Protein AF-A0A959UXT3-F1 (afdb_monomer_lite)

pLDDT: mean 89.82, std 4.75, range [76.88, 96.44]

Secondary structure (DSSP, 8-state):
-EE-PPPTT--HHHHHHHS-HHHHHHHHHHHPEEHHHHHHHHHHHTTTT-HHHHHHHHHHHHHHHHT---HHHHHHHHHHHHHHHT--GGG-

Structure (mmCIF, N/CA/C/O backbone):
data_AF-A0A959UXT3-F1
#
_entry.id   AF-A0A959UXT3-F1
#
loop_
_atom_site.group_PDB
_atom_site.id
_atom_site.type_symbol
_atom_site.label_atom_id
_atom_site.label_alt_id
_atom_site.label_comp_id
_atom_site.label_asym_id
_atom_site.label_entity_id
_atom_site.label_seq_id
_atom_site.pdbx_PDB_ins_code
_atom_site.Cartn_x
_atom_site.Cartn_y
_atom_site.Cartn_z
_atom_site.occupancy
_atom_site.B_iso_or_equiv
_atom_site.auth_seq_id
_atom_site.auth_comp_id
_atom_site.auth_asym_id
_atom_site.auth_atom_id
_atom_site.pdbx_PDB_model_num
ATOM 1 N N . VAL A 1 1 ? 5.240 -8.285 -0.287 1.00 83.50 1 VAL A N 1
ATOM 2 C CA . VAL A 1 1 ? 5.003 -8.230 -1.754 1.00 83.50 1 VAL A CA 1
ATOM 3 C C . VAL A 1 1 ? 5.286 -6.811 -2.206 1.00 83.50 1 VAL A C 1
ATOM 5 O O . VAL A 1 1 ? 4.965 -5.902 -1.450 1.00 83.50 1 VAL A O 1
ATOM 8 N N . LYS A 1 2 ? 5.912 -6.612 -3.370 1.00 88.50 2 LYS A N 1
ATOM 9 C CA . LYS A 1 2 ? 6.201 -5.274 -3.899 1.00 88.50 2 LYS A CA 1
ATOM 10 C C . LYS A 1 2 ? 5.489 -5.040 -5.229 1.00 88.50 2 LYS A C 1
ATOM 12 O O . LYS A 1 2 ? 5.263 -5.998 -5.963 1.00 88.50 2 LYS A O 1
ATOM 17 N N . VAL A 1 3 ? 5.161 -3.786 -5.513 1.00 92.00 3 VAL A N 1
ATOM 18 C CA . VAL A 1 3 ? 4.484 -3.338 -6.735 1.00 92.00 3 VAL A CA 1
ATOM 19 C C . VAL A 1 3 ? 5.298 -2.241 -7.399 1.00 92.00 3 VAL A C 1
ATOM 21 O O . VAL A 1 3 ? 5.893 -1.405 -6.722 1.00 92.00 3 VAL A O 1
ATOM 24 N N . VAL A 1 4 ? 5.308 -2.250 -8.727 1.00 92.75 4 VAL A N 1
ATOM 25 C CA . VAL A 1 4 ? 5.904 -1.211 -9.567 1.00 92.75 4 VAL A CA 1
ATOM 26 C C . VAL A 1 4 ? 4.812 -0.664 -10.475 1.00 92.75 4 VAL A C 1
ATOM 28 O O . VAL A 1 4 ? 4.036 -1.435 -11.039 1.00 92.75 4 VAL A O 1
ATOM 31 N N . LEU A 1 5 ? 4.763 0.659 -10.606 1.00 91.12 5 LEU A N 1
ATOM 32 C CA . LEU A 1 5 ? 3.958 1.331 -11.618 1.00 91.12 5 LEU A CA 1
ATOM 33 C C . LEU A 1 5 ? 4.867 1.690 -12.784 1.00 91.12 5 LEU A C 1
ATOM 35 O O . LEU A 1 5 ? 5.886 2.355 -12.594 1.00 91.12 5 LEU A O 1
ATOM 39 N N . PHE A 1 6 ? 4.495 1.244 -13.977 1.00 92.69 6 PHE A N 1
ATOM 40 C CA . PHE A 1 6 ? 5.173 1.660 -15.194 1.00 92.69 6 PHE A CA 1
ATOM 41 C C . PHE A 1 6 ? 4.724 3.071 -15.600 1.00 92.69 6 PHE A C 1
ATOM 43 O O . PHE A 1 6 ? 3.637 3.503 -15.203 1.00 92.69 6 PHE A O 1
ATOM 50 N N . PRO A 1 7 ? 5.558 3.809 -16.355 1.00 91.50 7 PRO A N 1
ATOM 51 C CA . PRO A 1 7 ? 5.159 5.085 -16.932 1.00 91.50 7 PRO A CA 1
ATOM 52 C C . PRO A 1 7 ? 3.880 4.961 -17.765 1.00 91.50 7 PRO A C 1
ATOM 54 O O . PRO A 1 7 ? 3.570 3.900 -18.301 1.00 91.50 7 PRO A O 1
ATOM 57 N N . 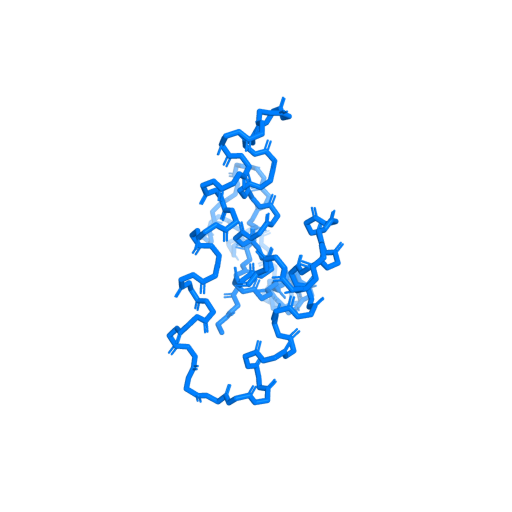GLU A 1 8 ? 3.148 6.063 -17.898 1.00 90.69 8 GLU A N 1
ATOM 58 C CA . GLU A 1 8 ? 1.926 6.082 -18.697 1.00 90.69 8 GLU A CA 1
ATOM 59 C C . GLU A 1 8 ? 2.205 5.645 -20.144 1.00 90.69 8 GLU A C 1
ATOM 61 O O . GLU A 1 8 ? 3.144 6.120 -20.784 1.00 90.69 8 GLU A O 1
ATOM 66 N N . GLY A 1 9 ? 1.389 4.716 -20.648 1.00 91.69 9 GLY A N 1
ATOM 67 C CA . GLY A 1 9 ? 1.541 4.145 -21.987 1.00 91.69 9 GLY A CA 1
ATOM 68 C C . GLY A 1 9 ? 2.586 3.031 -22.107 1.00 91.69 9 GLY A C 1
ATOM 69 O O . GLY A 1 9 ? 2.709 2.458 -23.187 1.00 91.69 9 GLY A O 1
ATOM 70 N N . GLU A 1 10 ? 3.299 2.694 -21.030 1.00 93.31 10 GLU A N 1
ATOM 71 C CA . GLU A 1 10 ? 4.224 1.560 -20.980 1.00 93.31 10 GLU A CA 1
ATOM 72 C C . GLU A 1 10 ? 3.603 0.390 -20.206 1.00 93.31 10 GLU A C 1
ATOM 74 O O . GLU A 1 10 ? 3.018 0.562 -19.134 1.00 93.31 10 GLU A O 1
ATOM 79 N N . ASP A 1 11 ? 3.766 -0.819 -20.732 1.00 94.75 11 ASP A N 1
ATOM 80 C CA . ASP A 1 11 ? 3.496 -2.066 -20.025 1.00 94.75 11 ASP A CA 1
ATOM 81 C C . ASP A 1 11 ? 4.825 -2.793 -19.713 1.00 94.75 11 ASP A C 1
ATOM 83 O O . ASP A 1 11 ? 5.898 -2.342 -20.131 1.00 94.75 11 ASP A O 1
ATOM 87 N N . PRO A 1 12 ? 4.816 -3.907 -18.955 1.00 93.75 12 PRO A N 1
ATOM 88 C CA . PRO A 1 12 ? 6.053 -4.613 -18.630 1.00 93.75 12 PRO A CA 1
ATOM 89 C C . PRO A 1 12 ? 6.854 -5.072 -19.860 1.00 93.75 12 PRO A C 1
ATOM 91 O O . PRO A 1 12 ? 8.079 -5.151 -19.787 1.00 93.75 12 PRO A O 1
ATOM 94 N N . ASP A 1 13 ? 6.186 -5.388 -20.973 1.00 94.88 13 ASP A N 1
ATOM 95 C CA . ASP A 1 13 ? 6.817 -5.901 -22.192 1.00 94.88 13 ASP A CA 1
ATOM 96 C C . ASP A 1 13 ? 7.393 -4.754 -23.037 1.00 94.88 13 ASP A C 1
ATOM 98 O O . ASP A 1 13 ? 8.560 -4.806 -23.432 1.00 94.88 13 ASP A O 1
ATOM 102 N N . SER A 1 14 ? 6.637 -3.676 -23.258 1.00 95.81 14 SER A N 1
ATOM 103 C CA . SER A 1 14 ? 7.098 -2.481 -23.973 1.00 95.81 14 SER A CA 1
ATOM 104 C C . SER A 1 14 ? 8.248 -1.795 -23.237 1.00 95.81 14 SER A C 1
ATOM 106 O O . SER A 1 14 ? 9.252 -1.426 -23.860 1.00 95.81 14 SER A O 1
ATOM 108 N N . PHE A 1 15 ? 8.166 -1.725 -21.905 1.00 95.38 15 PHE A N 1
ATOM 109 C CA . PHE A 1 15 ? 9.206 -1.135 -21.074 1.00 95.38 15 PHE A CA 1
ATOM 110 C C . PHE A 1 15 ? 10.496 -1.959 -21.119 1.00 95.38 15 PHE A C 1
ATOM 112 O O . PHE A 1 15 ? 11.586 -1.398 -21.232 1.00 95.38 15 PHE A O 1
ATOM 119 N N . ALA A 1 16 ? 10.385 -3.292 -21.072 1.00 95.44 16 ALA A N 1
ATOM 120 C CA . ALA A 1 16 ? 11.542 -4.181 -21.123 1.00 95.44 16 ALA A CA 1
ATOM 121 C C . ALA A 1 16 ? 12.192 -4.245 -22.513 1.00 95.44 16 ALA A C 1
ATOM 123 O O . ALA A 1 16 ? 13.407 -4.393 -22.614 1.00 95.44 16 ALA A O 1
ATOM 124 N N . ARG A 1 17 ? 11.411 -4.123 -23.593 1.00 95.06 17 ARG A N 1
ATOM 125 C CA . ARG A 1 17 ? 11.934 -4.145 -24.972 1.00 95.06 17 ARG A CA 1
ATOM 126 C C . ARG A 1 17 ? 12.633 -2.855 -25.380 1.00 95.06 17 ARG A C 1
ATOM 128 O O . ARG A 1 17 ? 13.516 -2.894 -26.232 1.00 95.06 17 ARG A O 1
ATOM 135 N N . SER A 1 18 ? 12.222 -1.721 -24.817 1.00 93.00 18 SER A N 1
ATOM 136 C CA . SER A 1 18 ? 12.750 -0.399 -25.175 1.00 93.00 18 SER A CA 1
ATOM 137 C C . SER A 1 18 ? 14.040 -0.022 -24.437 1.00 93.00 18 SER A C 1
ATOM 139 O O . SER A 1 18 ? 14.670 0.971 -24.801 1.00 93.00 18 SER A O 1
ATOM 141 N N . ARG A 1 19 ? 14.452 -0.798 -23.422 1.00 93.44 19 ARG A N 1
ATOM 142 C CA . ARG A 1 19 ? 15.547 -0.455 -22.500 1.00 93.44 19 ARG A CA 1
ATOM 143 C C . ARG A 1 19 ? 16.531 -1.611 -22.289 1.00 93.44 19 ARG A C 1
ATOM 145 O O . ARG A 1 19 ? 16.144 -2.775 -22.366 1.00 93.44 19 ARG A O 1
ATOM 152 N N . PRO A 1 20 ? 17.810 -1.330 -21.981 1.00 96.31 20 PRO A N 1
ATOM 153 C CA . PRO A 1 20 ? 18.762 -2.357 -21.566 1.00 96.31 20 PRO A CA 1
ATOM 154 C C . PRO A 1 20 ? 18.318 -3.063 -20.279 1.00 96.31 20 PRO A C 1
ATOM 156 O O . PRO A 1 20 ? 17.755 -2.437 -19.379 1.00 96.31 20 PRO A O 1
ATOM 159 N N . SER A 1 21 ? 18.665 -4.344 -20.130 1.00 94.75 21 SER A N 1
ATOM 160 C CA . SER A 1 21 ? 18.293 -5.141 -18.949 1.00 94.75 21 SER A CA 1
ATOM 161 C C . SER A 1 21 ? 18.740 -4.507 -17.628 1.00 94.75 21 SER A C 1
ATOM 163 O O . SER A 1 21 ? 17.985 -4.502 -16.663 1.00 94.75 21 SER A O 1
ATOM 165 N N . SER A 1 22 ? 19.931 -3.902 -17.595 1.00 96.44 22 SER A N 1
ATOM 166 C CA . SER A 1 22 ? 20.450 -3.210 -16.411 1.00 96.44 22 SER A CA 1
ATOM 167 C C . SER A 1 22 ? 19.595 -2.011 -15.993 1.00 96.44 22 SER A C 1
ATOM 169 O O . SER A 1 22 ? 19.471 -1.737 -14.802 1.00 96.44 22 SER A O 1
ATOM 171 N N . GLU A 1 23 ? 19.004 -1.296 -16.956 1.00 95.38 23 GLU A N 1
ATOM 172 C CA . GLU A 1 23 ? 18.115 -0.162 -16.684 1.00 95.38 23 GLU A CA 1
ATOM 173 C C . GLU A 1 23 ? 16.771 -0.652 -16.144 1.00 95.38 23 GLU A C 1
ATOM 175 O O . GLU A 1 23 ? 16.266 -0.108 -15.166 1.00 95.38 23 GLU A O 1
ATOM 180 N N . VAL A 1 24 ? 16.232 -1.731 -16.716 1.00 95.00 24 VAL A N 1
ATOM 181 C CA . VAL A 1 24 ? 14.996 -2.360 -16.231 1.00 95.00 24 VAL A CA 1
ATOM 182 C C . VAL A 1 24 ? 15.176 -2.873 -14.802 1.00 95.00 24 VAL A C 1
ATOM 184 O O . VAL A 1 24 ? 14.342 -2.612 -13.938 1.00 95.00 24 VAL A O 1
ATOM 187 N N . GLU A 1 25 ? 16.286 -3.553 -14.510 1.00 95.06 25 GLU A N 1
ATOM 188 C CA . GLU A 1 25 ? 16.594 -4.032 -13.160 1.00 95.06 25 GLU A CA 1
ATOM 189 C C . GLU A 1 25 ? 16.766 -2.893 -12.151 1.00 95.06 25 GLU A C 1
ATOM 191 O O . GLU A 1 25 ? 16.322 -3.014 -11.007 1.00 95.06 25 GLU A O 1
ATOM 196 N N . ALA A 1 26 ? 17.423 -1.798 -12.544 1.00 96.12 26 ALA A N 1
ATOM 197 C CA . ALA A 1 26 ? 17.540 -0.610 -11.705 1.00 96.12 26 ALA A CA 1
ATOM 198 C C . ALA A 1 26 ? 16.160 0.006 -11.443 1.00 96.12 26 ALA A C 1
ATOM 200 O O . ALA A 1 26 ? 15.788 0.202 -10.289 1.00 96.12 26 ALA A O 1
ATOM 201 N N . PHE A 1 27 ? 15.353 0.188 -12.490 1.00 94.88 27 PHE A N 1
ATOM 202 C CA . PHE A 1 27 ? 14.000 0.722 -12.379 1.00 94.88 27 PHE A CA 1
ATOM 203 C C . PHE A 1 27 ? 13.133 -0.102 -11.424 1.00 94.88 27 PHE A C 1
ATOM 205 O O . PHE A 1 27 ? 12.550 0.451 -10.493 1.00 94.88 27 PHE A O 1
ATOM 212 N N . LEU A 1 28 ? 13.084 -1.427 -11.595 1.00 93.56 28 LEU A N 1
ATOM 213 C CA . LEU A 1 28 ? 12.301 -2.305 -10.724 1.00 93.56 28 LEU A CA 1
ATOM 214 C C . LEU A 1 28 ? 12.781 -2.240 -9.270 1.00 93.56 28 LEU A C 1
ATOM 216 O O . LEU A 1 28 ? 11.967 -2.271 -8.354 1.00 93.56 28 LEU A O 1
ATOM 220 N N . ARG A 1 29 ? 14.092 -2.147 -9.034 1.00 92.94 29 ARG A N 1
ATOM 221 C CA . ARG A 1 29 ? 14.660 -2.072 -7.681 1.00 92.94 29 ARG A CA 1
ATOM 222 C C . ARG A 1 29 ? 14.321 -0.756 -6.989 1.00 92.94 29 ARG A C 1
ATOM 224 O O . ARG A 1 29 ? 13.948 -0.776 -5.817 1.00 92.94 29 ARG A O 1
ATOM 231 N N . ASP A 1 30 ? 14.447 0.346 -7.719 1.00 93.62 30 ASP A N 1
ATOM 232 C CA . ASP A 1 30 ? 14.393 1.699 -7.169 1.00 93.62 30 ASP A CA 1
ATOM 233 C C . ASP A 1 30 ? 12.956 2.218 -7.048 1.00 93.62 30 ASP A C 1
ATOM 235 O O . ASP A 1 30 ? 12.664 3.043 -6.185 1.00 93.62 30 ASP A O 1
ATOM 239 N N . THR A 1 31 ? 12.039 1.710 -7.877 1.00 91.75 31 THR A N 1
ATOM 240 C CA . THR A 1 31 ? 10.633 2.150 -7.895 1.00 91.75 31 THR A CA 1
ATOM 241 C C . THR A 1 31 ? 9.668 1.173 -7.231 1.00 91.75 31 THR A C 1
ATOM 243 O O . THR A 1 31 ? 8.514 1.529 -6.993 1.00 91.75 31 THR A O 1
ATOM 246 N N . ALA A 1 32 ? 10.111 -0.045 -6.896 1.00 92.06 32 ALA A N 1
ATOM 247 C CA . ALA A 1 32 ? 9.260 -1.023 -6.231 1.00 92.06 32 ALA A CA 1
ATOM 248 C C . ALA A 1 32 ? 8.836 -0.554 -4.836 1.00 92.06 32 ALA A C 1
ATOM 250 O O . ALA A 1 32 ? 9.641 -0.459 -3.905 1.00 92.06 32 ALA A O 1
ATOM 251 N N . LYS A 1 33 ? 7.531 -0.355 -4.676 1.00 88.81 33 LYS A N 1
ATOM 252 C CA . LYS A 1 33 ? 6.879 0.028 -3.425 1.00 88.81 33 LYS A CA 1
ATOM 253 C C . LYS A 1 33 ? 6.284 -1.181 -2.720 1.00 88.81 33 LYS A C 1
ATOM 255 O O . LYS A 1 33 ? 5.983 -2.1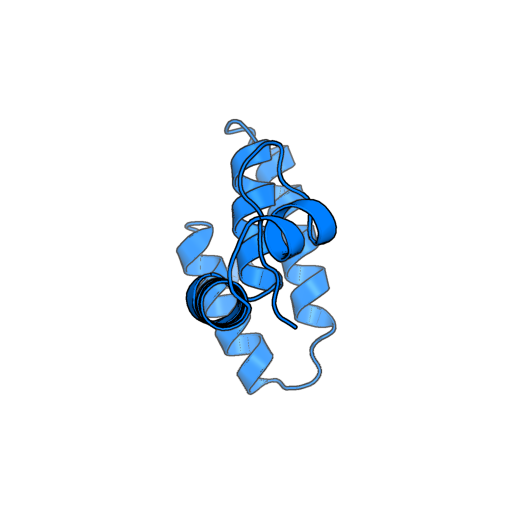99 -3.340 1.00 88.81 33 LYS A O 1
ATOM 260 N N . ASP A 1 34 ? 6.094 -1.067 -1.413 1.00 90.44 34 ASP A N 1
ATOM 261 C CA . ASP A 1 34 ? 5.303 -2.043 -0.669 1.00 90.44 34 ASP A CA 1
ATOM 262 C C . ASP A 1 34 ? 3.824 -1.984 -1.093 1.00 90.44 34 ASP A C 1
ATOM 264 O O . ASP A 1 34 ? 3.279 -0.903 -1.322 1.00 90.44 34 ASP A O 1
ATOM 268 N N . PHE A 1 35 ? 3.178 -3.147 -1.208 1.00 87.31 35 PHE A N 1
ATOM 269 C CA . PHE A 1 35 ? 1.792 -3.244 -1.668 1.00 87.31 35 PHE A CA 1
ATOM 270 C C . PHE A 1 35 ? 0.794 -2.499 -0.772 1.00 87.31 35 PHE A C 1
ATOM 272 O O . PHE A 1 35 ? -0.110 -1.851 -1.294 1.00 87.31 35 PHE A O 1
ATOM 279 N N . LEU A 1 36 ? 0.941 -2.573 0.556 1.00 87.75 36 LEU A N 1
ATOM 280 C CA . LEU A 1 36 ? 0.003 -1.921 1.474 1.00 87.75 36 LEU A CA 1
ATOM 281 C C . LEU A 1 36 ? 0.125 -0.402 1.398 1.00 87.75 36 LEU A C 1
ATOM 283 O O . LEU A 1 36 ? -0.884 0.298 1.386 1.00 87.75 36 LEU A O 1
ATOM 287 N N . VAL A 1 37 ? 1.356 0.093 1.271 1.00 84.69 37 VAL A N 1
ATOM 288 C CA . VAL A 1 37 ? 1.632 1.520 1.063 1.00 84.69 37 VAL A CA 1
ATOM 289 C C . VAL A 1 37 ? 1.027 1.993 -0.253 1.00 84.69 37 VAL A C 1
ATOM 291 O O . VAL A 1 37 ? 0.319 2.993 -0.275 1.00 84.69 37 VAL A O 1
ATOM 294 N N . PHE A 1 38 ? 1.243 1.243 -1.336 1.00 88.75 38 PHE A N 1
ATOM 295 C CA . PHE A 1 38 ? 0.662 1.554 -2.638 1.00 88.75 38 PHE A CA 1
ATOM 296 C C . PHE A 1 38 ? -0.875 1.574 -2.598 1.00 88.75 38 PHE A C 1
ATOM 298 O O . PHE A 1 38 ? -1.491 2.515 -3.090 1.00 88.75 38 PHE A O 1
ATOM 305 N N . LYS A 1 39 ? -1.501 0.574 -1.963 1.00 87.19 39 LYS A N 1
ATOM 306 C CA . LYS A 1 39 ? -2.959 0.515 -1.795 1.00 87.19 39 LYS A CA 1
ATOM 307 C C . LYS A 1 39 ? -3.482 1.719 -1.004 1.00 87.19 39 LYS A C 1
ATOM 309 O O . LYS A 1 39 ? -4.508 2.279 -1.375 1.00 87.19 39 LYS A O 1
ATOM 314 N N . ALA A 1 40 ? -2.779 2.123 0.054 1.00 85.44 40 ALA A N 1
ATOM 315 C CA . ALA A 1 40 ? -3.142 3.293 0.846 1.00 85.44 40 ALA A CA 1
ATOM 316 C C . ALA A 1 40 ? -3.056 4.598 0.040 1.00 85.44 40 ALA A C 1
ATOM 318 O O . ALA A 1 40 ? -3.983 5.402 0.093 1.00 85.44 40 ALA A O 1
ATOM 319 N N . GLU A 1 41 ? -1.983 4.790 -0.733 1.00 85.50 41 GLU A N 1
ATOM 320 C CA . GLU A 1 41 ? -1.819 5.951 -1.618 1.00 85.50 41 GLU A CA 1
ATOM 321 C C . GLU A 1 41 ? -2.943 6.024 -2.662 1.00 85.50 41 GLU A C 1
ATOM 323 O O . GLU A 1 41 ? -3.584 7.066 -2.797 1.00 85.50 41 GLU A O 1
ATOM 328 N N . LEU A 1 42 ? -3.217 4.908 -3.347 1.00 84.75 42 LEU A N 1
ATOM 329 C CA . LEU A 1 42 ? -4.227 4.829 -4.403 1.00 84.75 42 LEU A CA 1
ATOM 330 C C . LEU A 1 42 ? -5.631 5.135 -3.868 1.00 84.75 42 LEU A C 1
ATOM 332 O O . LEU A 1 42 ? -6.334 5.992 -4.395 1.00 84.75 42 LEU A O 1
ATOM 336 N N . LEU A 1 43 ? -6.024 4.475 -2.776 1.00 82.69 43 LEU A N 1
ATOM 337 C CA . LEU A 1 43 ? -7.366 4.637 -2.229 1.00 82.69 43 LEU A CA 1
ATOM 338 C C . LEU A 1 43 ? -7.611 6.043 -1.678 1.00 82.69 43 LEU A C 1
ATOM 340 O O . LEU A 1 43 ? -8.734 6.520 -1.750 1.00 82.69 43 LEU A O 1
ATOM 344 N N . VAL A 1 44 ? -6.595 6.729 -1.145 1.00 78.19 44 VAL A N 1
ATOM 345 C CA . VAL A 1 44 ? -6.760 8.124 -0.708 1.00 78.19 44 VAL A CA 1
ATOM 346 C C . VAL A 1 44 ? -6.936 9.062 -1.892 1.00 78.19 44 VAL A C 1
ATOM 348 O O . VAL A 1 44 ? -7.781 9.956 -1.818 1.00 78.19 44 VAL A O 1
ATOM 351 N N . GLN A 1 45 ? -6.173 8.866 -2.970 1.00 82.12 45 GLN A N 1
ATOM 352 C CA . GLN A 1 45 ? -6.294 9.686 -4.178 1.00 82.12 45 GLN A CA 1
ATOM 353 C C . GLN A 1 45 ? -7.711 9.623 -4.767 1.00 82.12 45 GLN A C 1
ATOM 355 O O . GLN A 1 45 ? -8.252 10.661 -5.141 1.00 82.12 45 GLN A O 1
ATOM 360 N N . ASP A 1 46 ? -8.347 8.451 -4.730 1.00 76.88 46 ASP A N 1
ATOM 361 C CA . ASP A 1 46 ? -9.685 8.220 -5.294 1.00 76.88 46 ASP A CA 1
ATOM 362 C C . ASP A 1 46 ? -10.851 8.729 -4.419 1.00 76.88 46 ASP A C 1
ATOM 364 O O . ASP A 1 46 ? -12.017 8.621 -4.807 1.00 76.88 46 ASP A O 1
ATOM 368 N N . THR A 1 47 ? -10.581 9.271 -3.223 1.00 80.75 47 THR A N 1
ATOM 369 C CA . THR A 1 47 ? -11.648 9.674 -2.283 1.00 80.75 47 THR A CA 1
ATOM 370 C C . THR A 1 47 ? -12.164 11.096 -2.477 1.00 80.75 47 THR A C 1
ATOM 372 O O . THR A 1 47 ? -13.198 11.421 -1.905 1.00 80.75 47 THR A O 1
ATOM 375 N N . GLU A 1 48 ? -11.481 11.949 -3.253 1.00 79.44 48 GLU A N 1
ATOM 376 C CA . GLU A 1 48 ? -11.872 13.347 -3.557 1.00 79.44 48 GLU A CA 1
ATOM 377 C C . GLU A 1 48 ? -12.274 14.210 -2.332 1.00 79.44 48 GLU A C 1
ATOM 379 O O . GLU A 1 48 ? -12.949 15.229 -2.459 1.00 79.44 48 GLU A O 1
ATOM 384 N N . GLY A 1 49 ? -11.850 13.830 -1.121 1.00 77.44 49 GLY A N 1
ATOM 385 C CA . GLY A 1 49 ? -12.229 14.509 0.123 1.00 77.44 49 GLY A CA 1
ATOM 386 C C . GLY A 1 49 ? -13.574 14.080 0.726 1.00 77.44 49 GLY A C 1
ATOM 387 O O . GLY A 1 49 ? -13.976 14.660 1.733 1.00 77.44 49 GLY A O 1
ATOM 388 N N . ASP A 1 50 ? -14.243 13.063 0.176 1.00 88.44 50 ASP A N 1
ATOM 389 C CA . ASP A 1 50 ? -15.445 12.453 0.752 1.00 88.44 50 ASP A CA 1
ATOM 390 C C . ASP A 1 50 ? -15.087 11.631 2.012 1.00 88.44 50 ASP A C 1
ATOM 392 O O . ASP A 1 50 ? -14.394 10.610 1.913 1.00 88.44 50 ASP A O 1
ATOM 396 N N . PRO A 1 51 ? -15.562 12.026 3.211 1.00 85.94 51 PRO A N 1
ATOM 397 C CA . PRO A 1 51 ? -15.256 11.319 4.452 1.00 85.94 51 PRO A CA 1
ATOM 398 C C . PRO A 1 51 ? -15.768 9.875 4.492 1.00 85.94 51 PRO A C 1
ATOM 400 O O . PRO A 1 51 ? -15.138 9.034 5.132 1.00 85.94 51 PRO A O 1
ATOM 403 N N . VAL A 1 52 ? -16.886 9.575 3.821 1.00 90.06 52 VAL A N 1
ATOM 404 C CA . VAL A 1 52 ? -17.476 8.228 3.792 1.00 90.06 52 VAL A CA 1
ATOM 405 C C . VAL A 1 52 ? -16.594 7.306 2.965 1.00 90.06 52 VAL A C 1
ATOM 407 O O . VAL A 1 52 ? -16.157 6.265 3.454 1.00 90.06 52 VAL A O 1
ATOM 410 N N . ARG A 1 53 ? -16.230 7.732 1.753 1.00 87.56 53 ARG A N 1
ATOM 411 C CA . ARG A 1 53 ? -15.329 6.957 0.886 1.00 87.56 53 ARG A CA 1
ATOM 412 C C . ARG A 1 53 ? -13.944 6.824 1.509 1.00 87.56 53 ARG A C 1
ATOM 414 O O . ARG A 1 53 ? -13.328 5.765 1.416 1.00 87.56 53 ARG A O 1
ATOM 421 N N . LYS A 1 54 ? -13.460 7.867 2.200 1.00 85.75 54 LYS A N 1
ATOM 422 C CA . LYS A 1 54 ? -12.197 7.803 2.950 1.00 85.75 54 LYS A CA 1
ATOM 423 C C . LYS A 1 54 ? -12.259 6.745 4.055 1.00 85.75 54 LYS A C 1
ATOM 425 O O . LYS A 1 54 ? -11.303 5.990 4.217 1.00 85.75 54 LYS A O 1
ATOM 430 N N . ALA A 1 55 ? -13.367 6.650 4.791 1.00 88.38 55 ALA A N 1
ATOM 431 C CA . ALA A 1 55 ? -13.548 5.623 5.815 1.00 88.38 55 ALA A CA 1
ATOM 432 C C . ALA A 1 55 ? -13.579 4.202 5.222 1.00 88.38 55 ALA A C 1
ATOM 434 O O . ALA A 1 55 ? -12.924 3.309 5.763 1.00 88.38 55 ALA A O 1
ATOM 435 N N . GLU A 1 56 ? -14.267 3.999 4.094 1.00 89.19 56 GLU A N 1
ATOM 436 C CA . GLU A 1 56 ? -14.297 2.716 3.371 1.00 89.19 56 GLU A CA 1
ATOM 437 C C . GLU A 1 56 ? -12.900 2.298 2.883 1.00 89.19 56 GLU A C 1
ATOM 439 O O . GLU A 1 56 ? -12.476 1.155 3.073 1.00 89.19 56 GLU A O 1
ATOM 444 N N . ALA A 1 57 ? -12.147 3.244 2.316 1.00 87.75 57 ALA A N 1
ATOM 445 C CA . ALA A 1 57 ? -10.757 3.053 1.917 1.00 87.75 57 ALA A CA 1
ATOM 446 C C . ALA A 1 57 ? -9.880 2.607 3.097 1.00 87.75 57 ALA A C 1
ATOM 448 O O . ALA A 1 57 ? -9.138 1.626 2.989 1.00 87.75 57 ALA A O 1
ATOM 449 N N . ILE A 1 58 ? -10.001 3.297 4.235 1.00 87.25 58 ILE A N 1
ATOM 450 C CA . ILE A 1 58 ? -9.295 2.958 5.474 1.00 87.25 58 ILE A CA 1
ATOM 451 C C . ILE A 1 58 ? -9.643 1.530 5.924 1.00 87.25 58 ILE A C 1
ATOM 453 O O . ILE A 1 58 ? -8.733 0.744 6.185 1.00 87.25 58 ILE A O 1
ATOM 457 N N . HIS A 1 59 ? -10.927 1.156 5.942 1.00 89.81 59 HIS A N 1
ATOM 458 C CA . HIS A 1 59 ? -11.359 -0.191 6.339 1.00 89.81 59 HIS A CA 1
ATOM 459 C C . HIS A 1 59 ? -10.741 -1.272 5.445 1.00 89.81 59 HIS A C 1
ATOM 461 O O . HIS A 1 59 ? -10.193 -2.254 5.944 1.00 89.81 59 HIS A O 1
ATOM 467 N N . SER A 1 60 ? -10.724 -1.057 4.127 1.00 89.75 60 SER A N 1
ATOM 468 C CA . SER A 1 60 ? -10.111 -1.999 3.182 1.00 89.75 60 SER A CA 1
ATOM 469 C C . SER A 1 60 ? -8.605 -2.202 3.419 1.00 89.75 60 SER A C 1
ATOM 471 O O . SER A 1 60 ? -8.057 -3.282 3.159 1.00 89.75 60 SER A O 1
ATOM 473 N N . ILE A 1 61 ? -7.902 -1.165 3.887 1.00 89.56 61 ILE A N 1
ATOM 4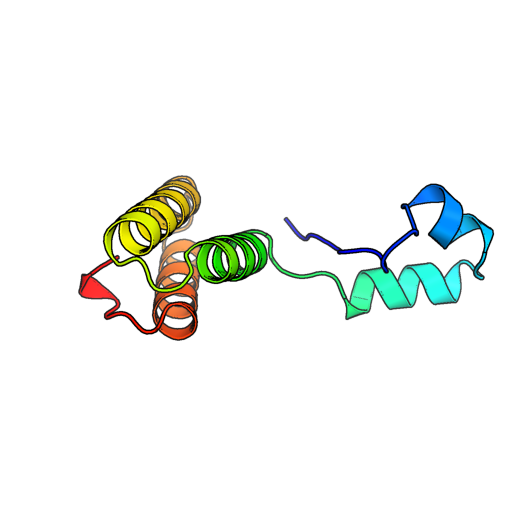74 C CA . ILE A 1 61 ? -6.481 -1.244 4.251 1.00 89.56 61 ILE A CA 1
ATOM 475 C C . ILE A 1 61 ? -6.320 -2.044 5.546 1.00 89.56 61 ILE A C 1
ATOM 477 O O . ILE A 1 61 ? -5.501 -2.964 5.579 1.00 89.56 61 ILE A O 1
ATOM 481 N N . VAL A 1 62 ? -7.131 -1.762 6.572 1.00 90.25 62 VAL A N 1
ATOM 482 C CA . VAL A 1 62 ? -7.116 -2.488 7.856 1.00 90.25 62 VAL A CA 1
ATOM 483 C C . VAL A 1 62 ? -7.362 -3.982 7.650 1.00 90.25 62 VAL A C 1
ATOM 485 O O . VAL A 1 62 ? -6.606 -4.803 8.165 1.00 90.25 62 VAL A O 1
ATOM 488 N N . GLU A 1 63 ? -8.334 -4.360 6.819 1.00 92.31 63 GLU A N 1
ATOM 489 C CA . GLU A 1 63 ? -8.588 -5.764 6.467 1.00 92.31 63 GLU A CA 1
ATOM 490 C C . GLU A 1 63 ? -7.370 -6.437 5.814 1.00 92.31 63 GLU A C 1
ATOM 492 O O . GLU A 1 63 ? -7.059 -7.597 6.087 1.00 92.31 63 GLU A O 1
ATOM 497 N N . SER A 1 64 ? -6.630 -5.698 4.983 1.00 91.69 64 SER A N 1
ATOM 498 C CA . SER A 1 64 ? -5.413 -6.209 4.332 1.00 91.69 64 SER A CA 1
ATOM 499 C C . SER A 1 64 ? -4.245 -6.350 5.311 1.00 91.69 64 SER A C 1
ATOM 501 O O 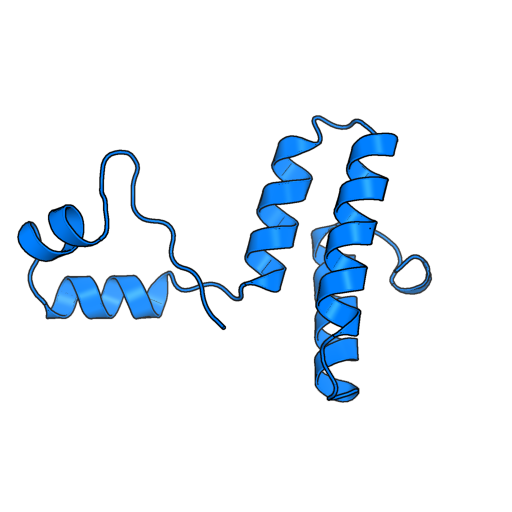. SER A 1 64 ? -3.386 -7.210 5.140 1.00 91.69 64 SER A O 1
ATOM 503 N N . ILE A 1 65 ? -4.204 -5.515 6.345 1.00 91.25 65 ILE A N 1
ATOM 504 C CA . ILE A 1 65 ? -3.231 -5.608 7.434 1.00 91.25 65 ILE A CA 1
ATOM 505 C C . ILE A 1 65 ? -3.590 -6.774 8.374 1.00 91.25 65 ILE A C 1
ATOM 507 O O . ILE A 1 65 ? -2.701 -7.475 8.859 1.00 91.25 65 ILE A O 1
ATOM 511 N N . ALA A 1 66 ? -4.882 -7.029 8.597 1.00 92.00 66 ALA A N 1
ATOM 512 C CA . ALA A 1 66 ? -5.380 -8.065 9.502 1.00 92.00 66 ALA A CA 1
ATOM 513 C C . ALA A 1 66 ? -4.989 -9.491 9.081 1.00 92.00 66 ALA A C 1
ATOM 515 O O . ALA A 1 66 ? -4.806 -10.353 9.939 1.00 92.00 66 ALA A O 1
ATOM 516 N N . VAL A 1 67 ? -4.801 -9.741 7.780 1.00 93.44 67 VAL A N 1
ATOM 517 C CA . VAL A 1 67 ? -4.349 -11.054 7.282 1.00 93.44 67 VAL A CA 1
ATOM 518 C C . VAL A 1 67 ? -2.863 -11.333 7.541 1.00 93.44 67 VAL A C 1
ATOM 520 O O . VAL A 1 67 ? -2.415 -12.461 7.341 1.00 93.44 67 VAL A O 1
ATOM 523 N N . ILE A 1 68 ? -2.081 -10.343 7.991 1.00 91.44 68 ILE A N 1
ATOM 524 C CA . ILE A 1 68 ? -0.664 -10.524 8.332 1.00 91.44 68 ILE A CA 1
ATOM 525 C C . ILE A 1 68 ? -0.567 -11.243 9.686 1.00 91.44 68 ILE A C 1
ATOM 527 O O . ILE A 1 68 ? -0.996 -10.676 10.691 1.00 91.44 68 ILE A O 1
ATOM 531 N N . PRO A 1 69 ? 0.027 -12.450 9.764 1.00 93.50 69 PRO A N 1
ATOM 532 C CA . PRO A 1 69 ? 0.100 -13.208 11.015 1.00 93.50 69 PRO A CA 1
ATOM 533 C C . PRO A 1 69 ? 1.119 -12.626 12.005 1.00 93.50 69 PRO A C 1
ATOM 535 O O . PRO A 1 69 ? 0.895 -12.658 13.214 1.00 93.50 69 PRO A O 1
ATOM 538 N N . ASP A 1 70 ? 2.225 -12.073 11.502 1.00 96.38 70 ASP A N 1
ATOM 539 C CA . ASP A 1 70 ? 3.280 -11.479 12.322 1.00 96.38 70 ASP A CA 1
ATOM 540 C C . ASP A 1 70 ? 2.787 -10.187 12.995 1.00 96.38 70 ASP A C 1
ATOM 542 O O . ASP A 1 70 ? 2.436 -9.207 12.337 1.00 96.38 70 ASP A O 1
ATOM 546 N N . HIS A 1 71 ? 2.774 -10.192 14.328 1.00 93.94 71 HIS A N 1
ATOM 547 C CA . HIS A 1 71 ? 2.278 -9.084 15.140 1.00 93.94 71 HIS A CA 1
ATOM 548 C C . HIS A 1 71 ? 3.153 -7.830 15.059 1.00 93.94 71 HIS A C 1
ATOM 550 O O . HIS A 1 71 ? 2.622 -6.720 15.076 1.00 93.94 71 HIS A O 1
ATOM 556 N N . VAL A 1 72 ? 4.475 -7.995 14.980 1.00 94.75 72 VAL A N 1
ATOM 557 C CA . VAL A 1 72 ? 5.414 -6.870 14.893 1.00 94.75 72 VAL A CA 1
ATOM 558 C C . VAL A 1 72 ? 5.244 -6.200 13.540 1.00 94.75 72 VAL A C 1
ATOM 560 O O . VAL A 1 72 ? 5.056 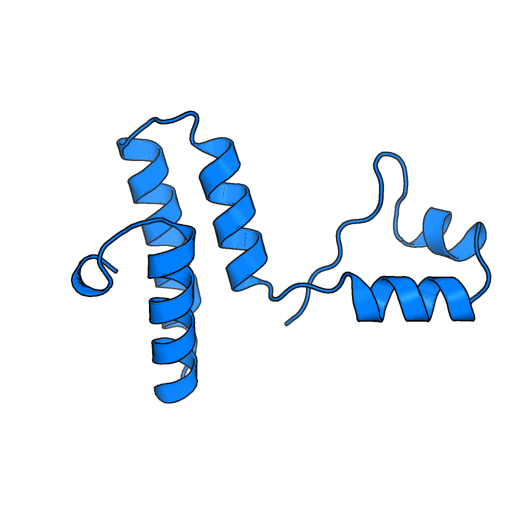-4.988 13.466 1.00 94.75 72 VAL A O 1
ATOM 563 N N . LEU A 1 73 ? 5.226 -6.996 12.473 1.00 92.44 73 LEU A N 1
ATOM 564 C CA . LEU A 1 73 ? 5.031 -6.499 11.120 1.00 92.44 73 LEU A CA 1
ATOM 565 C C . LEU A 1 73 ? 3.675 -5.800 10.973 1.00 92.44 73 LEU A C 1
ATOM 567 O O . LEU A 1 73 ? 3.601 -4.710 10.409 1.00 92.44 73 LEU A O 1
ATOM 571 N N . ARG A 1 74 ? 2.613 -6.387 11.536 1.00 93.38 74 ARG A N 1
ATOM 572 C CA . ARG A 1 74 ? 1.277 -5.788 11.549 1.00 93.38 74 ARG A CA 1
ATOM 573 C C . ARG A 1 74 ? 1.276 -4.420 12.234 1.00 93.38 74 ARG A C 1
ATOM 575 O O . ARG A 1 74 ? 0.793 -3.460 11.645 1.00 93.38 74 ARG A O 1
ATOM 582 N N . SER A 1 75 ? 1.867 -4.312 13.426 1.00 93.25 75 SER A N 1
ATOM 583 C CA . SER A 1 75 ? 1.969 -3.040 14.159 1.00 93.25 75 SER A CA 1
ATOM 584 C C . SER A 1 75 ? 2.740 -1.975 13.373 1.00 93.25 75 SER A C 1
ATOM 586 O O . SER A 1 75 ? 2.290 -0.835 13.282 1.00 93.25 75 SER A O 1
ATOM 588 N N . LEU A 1 76 ? 3.848 -2.345 12.724 1.00 93.00 76 LEU A N 1
ATOM 589 C CA . LEU A 1 76 ? 4.619 -1.416 11.893 1.00 93.00 76 LEU A CA 1
ATOM 590 C C . LEU A 1 76 ? 3.805 -0.884 10.703 1.00 93.00 76 LEU A C 1
ATOM 592 O O . LEU A 1 76 ? 3.867 0.312 10.405 1.00 93.00 76 LEU A O 1
ATOM 596 N N . TYR A 1 77 ? 3.013 -1.740 10.048 1.00 92.19 77 TYR A N 1
ATOM 597 C CA . TYR A 1 77 ? 2.133 -1.313 8.959 1.00 92.19 77 TYR A CA 1
ATOM 598 C C . TYR A 1 77 ? 0.993 -0.414 9.435 1.00 92.19 77 TYR A C 1
ATOM 600 O O . TYR A 1 77 ? 0.709 0.578 8.765 1.00 92.19 77 TYR A O 1
ATOM 608 N N . VAL A 1 78 ? 0.375 -0.716 10.583 1.00 91.69 78 VAL A N 1
ATOM 609 C CA . VAL A 1 78 ? -0.656 0.143 11.192 1.00 91.69 78 VAL A CA 1
ATOM 610 C C . VAL A 1 78 ? -0.085 1.540 11.445 1.00 91.69 78 VAL A C 1
ATOM 612 O O . VAL A 1 78 ? -0.622 2.529 10.945 1.00 91.69 78 VAL A O 1
ATOM 615 N N . GLN A 1 79 ? 1.077 1.621 12.097 1.00 92.19 79 GLN A N 1
ATOM 616 C CA . GLN A 1 79 ? 1.747 2.886 12.392 1.00 92.19 79 GLN A CA 1
ATOM 617 C C . GLN A 1 79 ? 2.115 3.671 11.118 1.00 92.19 79 GLN A C 1
ATOM 619 O O . GLN A 1 79 ? 2.040 4.902 11.076 1.00 92.19 79 GLN A O 1
ATOM 624 N N . GLN A 1 80 ? 2.542 2.977 10.059 1.00 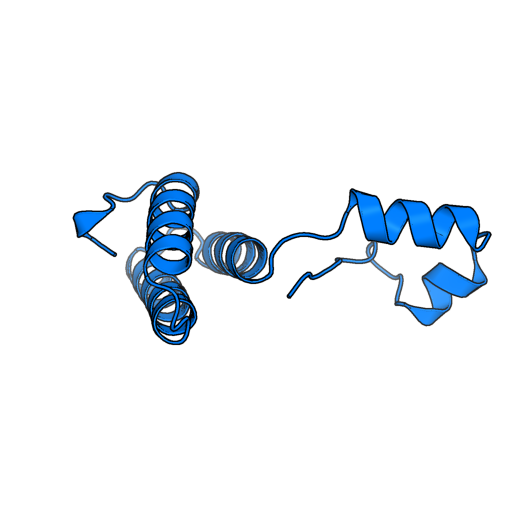90.19 80 GLN A N 1
ATOM 625 C CA . GLN A 1 80 ? 2.858 3.600 8.774 1.00 90.19 80 GLN A CA 1
ATOM 626 C C . GLN A 1 80 ? 1.607 4.126 8.061 1.00 90.19 80 GLN A C 1
ATOM 628 O O . GLN A 1 80 ? 1.633 5.250 7.555 1.00 90.19 80 GLN A O 1
ATOM 633 N N . CYS A 1 81 ? 0.521 3.353 8.047 1.00 89.00 81 CYS A N 1
ATOM 634 C CA . CYS A 1 81 ? -0.738 3.752 7.426 1.00 89.00 81 CYS A CA 1
ATOM 635 C C . CYS A 1 81 ? -1.384 4.922 8.176 1.00 89.00 81 CYS A C 1
ATOM 637 O O . CYS A 1 81 ? -1.808 5.872 7.529 1.00 89.00 81 CYS A O 1
ATOM 639 N N . ALA A 1 82 ? -1.361 4.931 9.512 1.00 89.62 82 ALA A N 1
ATOM 640 C CA . ALA A 1 82 ? -1.840 6.056 10.323 1.00 89.62 82 ALA A CA 1
ATOM 641 C C . ALA A 1 82 ? -1.198 7.388 9.891 1.00 89.62 82 ALA A C 1
ATOM 643 O O . ALA A 1 82 ? -1.889 8.375 9.627 1.00 89.62 82 ALA A O 1
ATOM 644 N N . ARG A 1 83 ? 0.134 7.391 9.714 1.00 89.19 83 ARG A N 1
ATOM 645 C CA . ARG A 1 83 ? 0.886 8.568 9.244 1.00 89.19 83 ARG A CA 1
ATOM 646 C C . ARG A 1 83 ? 0.512 8.986 7.823 1.00 89.19 83 ARG A C 1
ATOM 648 O O . ARG A 1 83 ? 0.347 10.176 7.576 1.00 89.19 83 ARG A O 1
ATOM 655 N N . LEU A 1 84 ? 0.399 8.032 6.897 1.00 85.75 84 LEU A N 1
ATOM 656 C CA . LEU A 1 84 ? 0.063 8.310 5.494 1.00 85.75 84 LEU A CA 1
ATOM 657 C C . LEU A 1 84 ? -1.360 8.861 5.342 1.00 85.75 84 LEU A C 1
ATOM 659 O O . LEU A 1 84 ? -1.586 9.802 4.586 1.00 85.75 84 LEU A O 1
ATOM 663 N N . LEU A 1 85 ? -2.308 8.290 6.083 1.00 83.81 85 LEU A N 1
ATOM 664 C CA . LEU A 1 85 ? -3.733 8.620 6.015 1.00 83.81 85 LEU A CA 1
ATOM 665 C C . LEU A 1 85 ? -4.102 9.842 6.881 1.00 83.81 85 LEU A C 1
ATOM 667 O O . LEU A 1 85 ? -5.215 10.369 6.756 1.00 83.81 85 LEU A O 1
ATOM 671 N N . GLN A 1 86 ? -3.155 10.302 7.711 1.00 85.81 86 GLN A N 1
ATOM 672 C CA . GLN A 1 86 ? -3.289 11.388 8.687 1.00 85.81 86 GLN A CA 1
ATOM 673 C C . GLN A 1 86 ? -4.449 11.150 9.659 1.00 85.81 86 GLN A C 1
ATOM 675 O O . GLN A 1 86 ? -5.315 12.004 9.848 1.00 85.81 86 GLN A O 1
ATOM 680 N N . ILE A 1 87 ? -4.474 9.956 10.247 1.00 86.75 87 ILE A N 1
ATOM 681 C CA . ILE A 1 87 ? -5.463 9.538 11.243 1.00 86.75 87 ILE A CA 1
ATOM 682 C C . ILE A 1 87 ? -4.756 8.983 12.473 1.00 86.75 87 ILE A C 1
ATOM 684 O O . ILE A 1 87 ? -3.598 8.569 12.399 1.00 86.75 87 ILE A O 1
ATOM 688 N N . ASP A 1 88 ? -5.455 8.995 13.604 1.00 89.31 88 ASP A N 1
ATOM 689 C CA . ASP A 1 88 ? -4.935 8.408 14.833 1.00 89.31 88 ASP A CA 1
ATOM 690 C C . ASP A 1 88 ? -4.790 6.889 14.681 1.00 89.31 88 ASP A C 1
ATOM 692 O O . ASP A 1 88 ? -5.634 6.234 14.070 1.00 89.31 88 ASP A O 1
ATOM 696 N N . GLU A 1 89 ? -3.721 6.329 15.243 1.00 86.69 89 GLU A N 1
ATOM 697 C CA . GLU A 1 89 ? -3.469 4.888 15.202 1.00 86.69 89 GLU A CA 1
ATOM 698 C C . GLU A 1 89 ? -4.576 4.100 15.911 1.00 86.69 89 GLU A C 1
ATOM 700 O O . GLU A 1 89 ? -4.919 3.012 15.474 1.00 86.69 89 GLU A O 1
ATOM 705 N N . GLN A 1 90 ? -5.187 4.666 16.958 1.00 86.31 90 GLN A N 1
ATOM 706 C CA . GLN A 1 90 ? -6.300 4.045 17.682 1.00 86.31 90 GLN A CA 1
ATOM 707 C C . GLN A 1 90 ? -7.602 4.008 16.871 1.00 86.31 90 GLN A C 1
ATOM 709 O O . GLN A 1 90 ? -8.555 3.348 17.281 1.00 86.31 90 GLN A O 1
ATOM 714 N N . ALA A 1 91 ? -7.667 4.744 15.759 1.00 79.25 91 ALA A N 1
ATOM 715 C CA . ALA A 1 91 ? -8.802 4.729 14.845 1.00 79.25 91 ALA A CA 1
ATOM 716 C C . ALA A 1 91 ? -8.679 3.659 13.739 1.00 79.25 91 ALA A C 1
ATOM 718 O O . ALA A 1 91 ? -9.617 3.517 12.952 1.00 79.25 91 ALA A O 1
ATOM 719 N N . LEU A 1 92 ? -7.545 2.946 13.664 1.00 77.69 92 LEU A N 1
ATOM 720 C CA . LEU A 1 92 ? -7.257 1.827 12.752 1.00 77.69 92 LEU A CA 1
ATOM 721 C C . LEU A 1 92 ? -7.357 0.479 13.478 1.00 77.69 92 LEU A C 1
ATOM 723 O O . LEU A 1 92 ? -7.785 -0.490 12.813 1.00 77.69 92 LEU A O 1
#

Foldseek 3Di:
DWDADDPPPDDPVNVPVVDDPVVVVVRCVVRIDDPLVVLLVVQVVVCPPPPVSLVVSVVVSLVVLVPDPDPVVSLVSLVVSCVSSVHDSVSD

Radius of gyration: 16.08 Å; chains: 1; bounding box: 38×28×43 Å

Sequence (92 aa):
VKVVLFPEGEDPDSFARSRPSSEVEAFLRDTAKDFLVFKAELLVQDTEGDPVRKAEAIHSIVESIAVIPDHVLRSLYVQQCARLLQIDEQAL